Protein AF-A0A9P0HGA8-F1 (afdb_monomer_lite)

Organism: Nezara viridula (NCBI:txid85310)

Secondary structure (DSSP, 8-state):
--HHHHTT--TTEEEE--TTS----TT-TT-EEEEEEE-TTS-EEEEEEEEEEEE-TTSS-EEEEEHHHHHHHHHHHHHHHHHTTSBPP---SSEEEEEEEETTEE--TTS-B-TT-EEEEEE-TTEEPPTTS-SEEEEEE-TTS-EES----PEE---

pLDDT: mean 88.12, std 9.44, range [54.72, 97.69]

Structure (mmCIF, N/CA/C/O backbone):
data_AF-A0A9P0HGA8-F1
#
_entry.id   AF-A0A9P0HGA8-F1
#
loop_
_atom_site.group_PDB
_atom_site.id
_atom_site.type_symbol
_atom_site.label_atom_id
_atom_site.label_alt_id
_atom_site.label_comp_id
_atom_site.label_asym_id
_atom_site.label_entity_id
_atom_site.label_seq_id
_atom_site.pdbx_PDB_ins_code
_atom_site.Cartn_x
_atom_site.Cartn_y
_atom_site.Cartn_z
_atom_site.occupancy
_atom_site.B_iso_or_equiv
_atom_site.auth_seq_id
_atom_site.auth_comp_id
_atom_site.auth_asym_id
_atom_site.auth_atom_id
_atom_site.pdbx_PDB_model_num
ATOM 1 N N . MET A 1 1 ? 14.508 3.291 -34.284 1.00 60.84 1 MET A N 1
ATOM 2 C CA . MET A 1 1 ? 13.557 2.384 -33.612 1.00 60.84 1 MET A CA 1
ATOM 3 C C . MET A 1 1 ? 13.057 1.383 -34.629 1.00 60.84 1 MET A C 1
ATOM 5 O O . MET A 1 1 ? 12.678 1.793 -35.723 1.00 60.84 1 MET A O 1
ATOM 9 N N . ASN A 1 2 ? 13.109 0.096 -34.302 1.00 67.38 2 ASN A N 1
ATOM 10 C CA . ASN A 1 2 ? 12.617 -0.968 -35.176 1.00 67.38 2 ASN A CA 1
ATOM 11 C C . ASN A 1 2 ? 11.077 -0.896 -35.308 1.00 67.38 2 ASN A C 1
ATOM 13 O O . ASN A 1 2 ? 10.387 -0.653 -34.318 1.00 67.38 2 ASN A O 1
ATOM 17 N N . ALA A 1 3 ? 10.524 -1.114 -36.506 1.00 64.38 3 ALA A N 1
ATOM 18 C CA . ALA A 1 3 ? 9.077 -1.048 -36.755 1.00 64.38 3 ALA A CA 1
ATOM 19 C C . ALA A 1 3 ? 8.274 -2.050 -35.902 1.00 64.38 3 ALA A C 1
ATOM 21 O O . ALA A 1 3 ? 7.128 -1.787 -35.554 1.00 64.38 3 ALA A O 1
ATOM 22 N N . GLY A 1 4 ? 8.890 -3.171 -35.512 1.00 76.56 4 GLY A N 1
ATOM 23 C CA . GLY A 1 4 ? 8.289 -4.142 -34.595 1.00 76.56 4 GLY A CA 1
ATOM 24 C C . GLY A 1 4 ? 8.380 -3.764 -33.113 1.00 76.56 4 GLY A C 1
ATOM 25 O O . GLY A 1 4 ? 7.720 -4.399 -32.300 1.00 76.56 4 GLY A O 1
ATOM 26 N N . PHE A 1 5 ? 9.181 -2.762 -32.742 1.00 81.25 5 PHE A N 1
ATOM 27 C CA . PHE A 1 5 ? 9.334 -2.309 -31.355 1.00 81.25 5 PHE A CA 1
ATOM 28 C C . PHE A 1 5 ? 8.286 -1.258 -30.976 1.00 81.25 5 PHE A C 1
ATOM 30 O O . PHE A 1 5 ? 7.743 -1.304 -29.874 1.00 81.25 5 PHE A O 1
ATOM 37 N N . SER A 1 6 ? 7.951 -0.350 -31.897 1.00 81.94 6 SER A N 1
ATOM 38 C CA . SER A 1 6 ? 7.019 0.759 -31.642 1.00 81.94 6 SER A CA 1
ATOM 39 C C . SER A 1 6 ? 5.628 0.300 -31.196 1.00 81.94 6 SER A C 1
ATOM 41 O O . SER A 1 6 ? 5.023 0.955 -30.356 1.00 81.94 6 SER A O 1
ATOM 43 N N . GLN A 1 7 ? 5.146 -0.848 -31.683 1.00 85.69 7 GLN A N 1
ATOM 44 C CA . GLN A 1 7 ? 3.854 -1.423 -31.277 1.00 85.69 7 GLN A CA 1
ATOM 45 C C . GLN A 1 7 ? 3.775 -1.789 -29.783 1.00 85.69 7 GLN A C 1
ATOM 47 O O . GLN A 1 7 ? 2.682 -1.884 -29.235 1.00 85.69 7 GLN A O 1
ATOM 52 N N . TYR A 1 8 ? 4.919 -1.994 -29.121 1.00 85.31 8 TYR A N 1
ATOM 53 C CA . TYR A 1 8 ? 4.987 -2.299 -27.691 1.00 85.31 8 TYR A CA 1
ATOM 54 C C . TYR A 1 8 ? 5.135 -1.042 -26.823 1.00 85.31 8 TYR A C 1
ATOM 56 O O . TYR A 1 8 ? 5.113 -1.147 -25.598 1.00 85.31 8 TYR A O 1
ATOM 64 N N . VAL A 1 9 ? 5.297 0.138 -27.434 1.00 89.44 9 VAL A N 1
ATOM 65 C CA . VAL A 1 9 ? 5.423 1.424 -26.739 1.00 89.44 9 VAL A CA 1
ATOM 66 C C . VAL A 1 9 ? 4.038 2.055 -26.612 1.00 89.44 9 VAL A C 1
ATOM 68 O O . VAL A 1 9 ? 3.563 2.760 -27.498 1.00 89.44 9 VAL A O 1
ATOM 71 N N . THR A 1 10 ? 3.375 1.771 -25.499 1.00 92.00 10 THR A N 1
ATOM 72 C CA . THR A 1 10 ? 2.031 2.258 -25.158 1.00 92.00 10 THR A CA 1
ATOM 73 C C . THR A 1 10 ? 2.090 3.437 -24.169 1.00 92.00 10 THR A C 1
ATOM 75 O O . THR A 1 10 ? 3.147 3.734 -23.619 1.00 92.00 10 THR A O 1
ATOM 78 N N . ASP A 1 11 ? 0.970 4.140 -23.931 1.00 93.19 11 ASP A N 1
ATOM 79 C CA . ASP A 1 11 ? 0.916 5.343 -23.057 1.00 93.19 11 ASP A CA 1
ATOM 80 C C . ASP A 1 11 ? 1.259 5.065 -21.574 1.00 93.19 11 ASP A C 1
ATOM 82 O O . ASP A 1 11 ? 1.620 5.968 -20.814 1.00 93.19 11 ASP A O 1
ATOM 86 N N . ASP A 1 12 ? 1.195 3.806 -21.143 1.00 94.25 12 ASP A N 1
ATOM 87 C CA . ASP A 1 12 ? 1.668 3.364 -19.830 1.00 94.25 12 ASP A CA 1
ATOM 88 C C . ASP A 1 12 ? 3.190 3.163 -19.778 1.00 94.25 12 ASP A C 1
ATOM 90 O O . ASP A 1 12 ? 3.694 2.754 -18.734 1.00 94.25 12 ASP A O 1
ATOM 94 N N . LYS A 1 13 ? 3.939 3.428 -20.856 1.00 95.44 13 LYS A N 1
ATOM 95 C CA . LYS A 1 13 ? 5.385 3.180 -20.932 1.00 95.44 13 LYS A CA 1
ATOM 96 C C . LYS A 1 13 ? 6.189 4.442 -21.204 1.00 95.44 13 LYS A C 1
ATOM 98 O O . LYS A 1 13 ? 5.715 5.406 -21.795 1.00 95.44 13 LYS A O 1
ATOM 103 N N . PHE A 1 14 ? 7.444 4.420 -20.776 1.00 95.12 14 PHE A N 1
ATOM 104 C CA . PHE A 1 14 ? 8.453 5.408 -21.147 1.00 95.12 14 PHE A CA 1
ATOM 105 C C . PHE A 1 14 ? 9.748 4.706 -21.553 1.00 95.12 14 PHE A C 1
ATOM 107 O O . PHE A 1 14 ? 9.995 3.571 -21.148 1.00 95.12 14 PHE A O 1
ATOM 114 N N . CYS A 1 15 ? 10.574 5.376 -22.350 1.00 93.44 15 CYS A N 1
ATOM 115 C CA . CYS A 1 15 ? 11.841 4.829 -22.825 1.00 93.44 15 CYS A CA 1
ATOM 116 C C . CYS A 1 15 ? 13.017 5.369 -22.004 1.00 93.44 15 CYS A C 1
ATOM 118 O O . CYS A 1 15 ? 13.028 6.545 -21.641 1.00 93.44 15 CYS A O 1
ATOM 120 N N . ALA A 1 16 ? 14.027 4.538 -21.766 1.00 92.50 16 ALA A N 1
ATOM 121 C CA . ALA A 1 16 ? 15.316 4.963 -21.231 1.00 92.50 16 ALA A CA 1
ATOM 122 C C . ALA A 1 16 ? 16.452 4.109 -21.811 1.00 92.50 16 ALA A C 1
ATOM 124 O O . ALA A 1 16 ? 16.246 2.974 -22.238 1.00 92.50 16 ALA A O 1
ATOM 125 N N . GLY A 1 17 ? 17.655 4.669 -21.828 1.00 89.75 17 GLY A N 1
ATOM 126 C CA . GLY A 1 17 ? 18.878 4.017 -22.284 1.00 89.75 17 GLY A CA 1
ATOM 127 C C . GLY A 1 17 ? 20.075 4.912 -21.989 1.00 89.75 17 GLY A C 1
ATOM 128 O O . GLY A 1 17 ? 19.911 6.125 -21.847 1.00 89.75 17 GLY A O 1
ATOM 129 N N . LEU A 1 18 ? 21.263 4.323 -21.865 1.00 87.31 18 LEU A N 1
ATOM 130 C CA . LEU A 1 18 ? 22.501 5.069 -21.659 1.00 87.31 18 LEU A CA 1
ATOM 131 C C . LEU A 1 18 ? 23.305 5.129 -22.960 1.00 87.31 18 LEU A C 1
ATOM 133 O O . LEU A 1 18 ? 23.394 4.154 -23.709 1.00 87.31 18 LEU A O 1
ATOM 137 N N . GLU A 1 19 ? 23.928 6.278 -23.214 1.00 85.25 19 GLU A N 1
ATOM 138 C CA . GLU A 1 19 ? 24.771 6.489 -24.400 1.00 85.25 19 GLU A CA 1
ATOM 139 C C . GLU A 1 19 ? 26.053 5.646 -24.367 1.00 85.25 19 GLU A C 1
ATOM 141 O O . GLU A 1 19 ? 26.613 5.318 -25.408 1.00 85.25 19 GLU A O 1
ATOM 146 N N . ASN A 1 20 ? 26.493 5.241 -23.173 1.00 86.06 20 ASN A N 1
ATOM 147 C CA . ASN A 1 20 ? 27.708 4.454 -22.961 1.00 86.06 20 ASN A CA 1
ATOM 148 C C . ASN A 1 20 ? 27.569 2.964 -23.333 1.00 86.06 20 ASN A C 1
ATOM 150 O O . ASN A 1 20 ? 28.489 2.188 -23.085 1.00 86.06 20 ASN A O 1
ATOM 154 N N . GLY A 1 21 ? 26.427 2.547 -23.884 1.00 80.75 21 GLY A N 1
ATOM 155 C CA . GLY A 1 21 ? 26.189 1.163 -24.286 1.00 80.75 21 GLY A CA 1
ATOM 156 C C . GLY A 1 21 ? 25.564 0.281 -23.211 1.00 80.75 21 GLY A C 1
ATOM 157 O O . GLY A 1 21 ? 25.066 -0.794 -23.530 1.00 80.75 21 GLY A O 1
ATOM 158 N N . THR A 1 22 ? 25.542 0.717 -21.950 1.00 86.44 22 THR A N 1
ATOM 159 C CA . THR A 1 22 ? 24.901 -0.043 -20.878 1.00 86.44 22 THR A CA 1
ATOM 160 C C . THR A 1 22 ? 23.385 -0.003 -21.046 1.00 86.44 22 THR A C 1
ATOM 162 O O . THR A 1 22 ? 22.771 1.059 -21.155 1.00 86.44 22 THR A O 1
ATOM 165 N N . SER A 1 23 ? 22.769 -1.177 -21.048 1.00 89.50 23 SER A N 1
ATOM 166 C CA . SER A 1 23 ? 21.325 -1.333 -21.156 1.00 89.50 23 SER A CA 1
ATOM 167 C C . SER A 1 23 ? 20.876 -2.524 -20.320 1.00 89.50 23 SER A C 1
ATOM 169 O O . SER A 1 23 ? 21.696 -3.298 -19.834 1.00 89.50 23 SER A O 1
ATOM 171 N N . VAL A 1 24 ? 19.565 -2.650 -20.160 1.00 93.00 24 VAL A N 1
ATOM 172 C CA . VAL A 1 24 ? 18.948 -3.859 -19.603 1.00 93.00 24 VAL A CA 1
ATOM 173 C C . VAL A 1 24 ? 19.178 -5.031 -20.554 1.00 93.00 24 VAL A C 1
ATOM 175 O O . VAL A 1 24 ? 19.317 -4.827 -21.761 1.00 93.00 24 VAL A O 1
ATOM 178 N N . GLU A 1 25 ? 19.180 -6.253 -20.048 1.00 91.56 25 GLU A N 1
ATOM 179 C CA . GLU A 1 25 ? 19.364 -7.462 -20.849 1.00 91.56 25 GLU A CA 1
ATOM 180 C C . GLU A 1 25 ? 18.255 -8.494 -20.625 1.00 91.56 25 GLU A C 1
ATOM 182 O O . GLU A 1 25 ? 17.311 -8.312 -19.848 1.00 91.56 25 GLU A O 1
ATOM 187 N N . GLN A 1 26 ? 18.335 -9.593 -21.375 1.00 90.62 26 GLN A N 1
ATOM 188 C CA . GLN A 1 26 ? 17.446 -10.727 -21.175 1.00 90.62 26 GLN A CA 1
ATOM 189 C C . GLN A 1 26 ? 17.581 -11.250 -19.738 1.00 90.62 26 GLN A C 1
ATOM 191 O O . GLN A 1 26 ? 18.669 -11.606 -19.298 1.00 90.62 26 GLN A O 1
ATOM 196 N N . GLY A 1 27 ? 16.455 -11.318 -19.027 1.00 92.12 27 GLY A N 1
ATOM 197 C CA . GLY A 1 27 ? 16.407 -11.686 -17.608 1.00 92.12 27 GLY A CA 1
ATOM 198 C C . GLY A 1 27 ? 16.087 -10.515 -16.678 1.00 92.12 27 GLY A C 1
ATOM 199 O O . GLY A 1 27 ? 15.566 -10.754 -15.594 1.00 92.12 27 GLY A O 1
ATOM 200 N N . ASP A 1 28 ? 16.267 -9.268 -17.125 1.00 94.25 28 ASP A N 1
ATOM 201 C CA . ASP A 1 28 ? 15.957 -8.078 -16.316 1.00 94.25 28 ASP A CA 1
ATOM 202 C C . ASP A 1 28 ? 14.472 -7.684 -16.353 1.00 94.25 28 ASP A C 1
ATOM 204 O O . ASP A 1 28 ? 14.054 -6.747 -15.670 1.00 94.25 28 ASP A O 1
ATOM 208 N N . SER A 1 29 ? 13.652 -8.362 -17.163 1.00 94.50 29 SER A N 1
ATOM 209 C CA . SER A 1 29 ? 12.214 -8.095 -17.275 1.00 94.50 29 SER A CA 1
ATOM 210 C C . SER A 1 29 ? 11.526 -8.187 -15.911 1.00 94.50 29 SER A C 1
ATOM 212 O O . SER A 1 29 ? 11.667 -9.177 -15.199 1.00 94.50 29 SER A O 1
ATOM 214 N N . GLY A 1 30 ? 10.765 -7.155 -15.544 1.00 96.06 30 GLY A N 1
ATOM 215 C CA . GLY A 1 30 ? 10.176 -7.025 -14.207 1.00 96.06 30 GLY A CA 1
ATOM 216 C C . GLY A 1 30 ? 11.072 -6.325 -13.175 1.00 96.06 30 GLY A C 1
ATOM 217 O O . GLY A 1 30 ? 10.585 -5.960 -12.106 1.00 96.06 30 GLY A O 1
ATOM 218 N N . GLY A 1 31 ? 12.346 -6.072 -13.485 1.00 96.50 31 GLY A N 1
ATOM 219 C CA . GLY A 1 31 ? 13.256 -5.296 -12.642 1.00 96.50 31 GLY A CA 1
ATOM 220 C C . GLY A 1 31 ? 12.838 -3.827 -12.510 1.00 96.50 31 GLY A C 1
ATOM 221 O O . GLY A 1 31 ? 12.211 -3.256 -13.402 1.00 96.50 31 GLY A O 1
ATOM 222 N N . GLY A 1 32 ? 13.180 -3.195 -11.386 1.00 96.38 32 GLY A N 1
ATOM 223 C CA . GLY A 1 32 ? 12.833 -1.798 -11.114 1.00 96.38 32 GLY A CA 1
ATOM 224 C C . GLY A 1 32 ? 13.884 -0.808 -11.618 1.00 96.38 32 GLY A C 1
ATOM 225 O O . GLY A 1 32 ? 15.064 -0.944 -11.308 1.00 96.38 32 GLY A O 1
ATOM 226 N N . LEU A 1 33 ? 13.452 0.249 -12.309 1.00 95.62 33 LEU A N 1
ATOM 227 C CA . LEU A 1 33 ? 14.247 1.464 -12.483 1.00 95.62 33 LEU A CA 1
ATOM 228 C C . LEU A 1 33 ? 14.088 2.334 -11.238 1.00 95.62 33 LEU A C 1
ATOM 230 O O . LEU A 1 33 ? 12.991 2.823 -10.951 1.00 95.62 33 LEU A O 1
ATOM 234 N N . ILE A 1 34 ? 15.183 2.522 -10.511 1.00 95.94 34 ILE A N 1
ATOM 235 C CA . ILE A 1 34 ? 15.201 3.176 -9.204 1.00 95.94 34 ILE A CA 1
ATOM 236 C C . ILE A 1 34 ? 15.880 4.539 -9.328 1.00 95.94 34 ILE A C 1
ATOM 238 O O . ILE A 1 34 ? 16.989 4.629 -9.849 1.00 95.94 34 ILE A O 1
ATOM 242 N N . ILE A 1 35 ? 1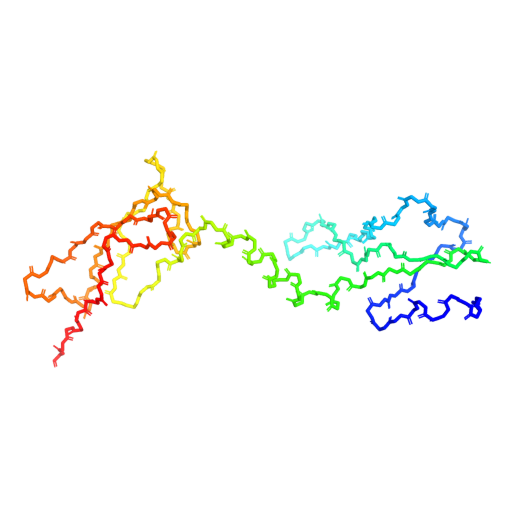5.242 5.590 -8.808 1.00 94.88 35 ILE A N 1
ATOM 243 C CA . ILE A 1 35 ? 15.841 6.929 -8.725 1.00 94.88 35 ILE A CA 1
ATOM 244 C C . ILE A 1 35 ? 15.950 7.411 -7.272 1.00 94.88 35 ILE A C 1
ATOM 246 O O . ILE A 1 35 ? 15.037 7.171 -6.473 1.00 94.88 35 ILE A O 1
ATOM 250 N N . PRO A 1 36 ? 17.037 8.114 -6.913 1.00 95.69 36 PRO A N 1
ATOM 251 C CA . PRO A 1 36 ? 17.137 8.805 -5.638 1.00 95.69 36 PRO A CA 1
ATOM 252 C C . PRO A 1 36 ? 16.311 10.101 -5.648 1.00 95.69 36 PRO A C 1
ATOM 254 O O . PRO A 1 36 ? 16.325 10.859 -6.618 1.00 95.69 36 PRO A O 1
ATOM 257 N N . LYS A 1 37 ? 15.607 10.388 -4.552 1.00 93.38 37 LYS A N 1
ATOM 258 C CA . LYS A 1 37 ? 14.884 11.644 -4.330 1.00 93.38 37 LYS A CA 1
ATOM 259 C C . LYS A 1 37 ? 14.922 12.024 -2.851 1.00 93.38 37 LYS A C 1
ATOM 261 O O . LYS A 1 37 ? 14.692 11.181 -1.982 1.00 93.38 37 LYS A O 1
ATOM 266 N N . ASN A 1 38 ? 15.156 13.305 -2.572 1.00 92.69 38 ASN A N 1
ATOM 267 C CA . ASN A 1 38 ? 15.093 13.831 -1.210 1.00 92.69 38 ASN A CA 1
ATOM 268 C C . ASN A 1 38 ? 13.649 13.806 -0.696 1.00 92.69 38 ASN A C 1
ATOM 270 O O . ASN A 1 38 ? 12.712 14.228 -1.383 1.00 92.69 38 ASN A O 1
ATOM 274 N N . SER A 1 39 ? 13.475 13.277 0.510 1.00 86.81 39 SER A N 1
ATOM 275 C CA . SER A 1 39 ? 12.214 13.301 1.245 1.00 86.81 39 SER A CA 1
ATOM 276 C C . SER A 1 39 ? 11.912 14.708 1.774 1.00 86.81 39 SER A C 1
ATOM 278 O O . SER A 1 39 ? 12.766 15.590 1.772 1.00 86.81 39 SER A O 1
ATOM 280 N N . ILE A 1 40 ? 10.702 14.895 2.302 1.00 87.44 40 ILE A N 1
ATOM 281 C CA . ILE A 1 40 ? 10.277 16.124 2.993 1.00 87.44 40 ILE A CA 1
ATOM 282 C C . ILE A 1 40 ? 11.212 16.445 4.173 1.00 87.44 40 ILE A C 1
ATOM 284 O O . ILE A 1 40 ? 11.515 17.605 4.421 1.00 87.44 40 ILE A O 1
ATOM 288 N N . ASN A 1 41 ? 11.735 15.412 4.841 1.00 91.31 41 ASN A N 1
ATOM 289 C CA . ASN A 1 41 ? 12.685 15.549 5.951 1.00 91.31 41 ASN A CA 1
ATOM 290 C C . ASN A 1 41 ? 14.149 15.679 5.487 1.00 91.31 41 ASN A C 1
ATOM 292 O O . ASN A 1 41 ? 15.059 15.554 6.294 1.00 91.31 41 ASN A O 1
ATOM 296 N N . ASN A 1 42 ? 14.382 15.888 4.187 1.00 89.38 42 ASN A N 1
ATOM 297 C CA . ASN A 1 42 ? 15.698 15.959 3.548 1.00 89.38 42 ASN A CA 1
ATOM 298 C C . ASN A 1 42 ? 16.542 14.664 3.596 1.00 89.38 42 ASN A C 1
ATOM 300 O O . ASN A 1 42 ? 17.705 14.673 3.203 1.00 89.38 42 ASN A O 1
ATOM 304 N N . ASP A 1 43 ? 15.951 13.538 4.000 1.00 93.25 43 ASP A N 1
ATOM 305 C CA . ASP A 1 43 ? 16.587 12.221 3.894 1.00 93.25 43 ASP A CA 1
ATOM 306 C C . ASP A 1 43 ? 16.543 11.700 2.450 1.00 93.25 43 ASP A C 1
ATOM 308 O O . ASP A 1 43 ? 15.495 11.753 1.791 1.00 93.25 43 ASP A O 1
ATOM 312 N N . LEU A 1 44 ? 17.654 11.134 1.972 1.00 94.62 44 LEU A N 1
ATOM 313 C CA . LEU A 1 44 ? 17.729 10.493 0.659 1.00 94.62 44 LEU A CA 1
ATOM 314 C C . LEU A 1 44 ? 16.914 9.192 0.654 1.00 94.62 44 LEU A C 1
ATOM 316 O O . LEU A 1 44 ? 17.173 8.284 1.444 1.00 94.62 44 LEU A O 1
ATOM 320 N N . ARG A 1 45 ? 15.943 9.076 -0.256 1.00 95.88 45 ARG A N 1
ATOM 321 C CA . ARG A 1 45 ? 15.148 7.855 -0.456 1.00 95.88 45 ARG A CA 1
ATOM 322 C C . ARG A 1 45 ? 15.182 7.411 -1.910 1.00 95.88 45 ARG A C 1
ATOM 324 O O . ARG A 1 45 ? 15.298 8.232 -2.814 1.00 95.88 45 ARG A O 1
ATOM 331 N N . TYR A 1 46 ? 15.043 6.110 -2.125 1.00 95.56 46 TYR A N 1
ATOM 332 C CA . TYR A 1 46 ? 15.053 5.493 -3.446 1.00 95.56 46 TYR A CA 1
ATOM 333 C C . TYR A 1 46 ? 13.637 5.073 -3.834 1.00 95.56 46 TYR A C 1
ATOM 335 O O . TYR A 1 46 ? 12.934 4.455 -3.036 1.00 95.56 46 TYR A O 1
ATOM 343 N N . TYR A 1 47 ? 13.218 5.412 -5.050 1.00 94.38 47 TYR A N 1
ATOM 344 C CA . TYR A 1 47 ? 11.869 5.149 -5.543 1.00 94.38 47 TYR A CA 1
ATOM 345 C C . TYR A 1 47 ? 11.920 4.406 -6.868 1.00 94.38 47 TYR A C 1
ATOM 347 O O . TYR A 1 47 ? 12.639 4.811 -7.782 1.00 94.38 47 TYR A O 1
ATOM 355 N N . ILE A 1 48 ? 11.115 3.351 -6.984 1.00 96.12 48 ILE A N 1
ATOM 356 C CA . ILE A 1 48 ? 10.875 2.683 -8.261 1.00 96.12 48 ILE A CA 1
ATOM 357 C C . ILE A 1 48 ? 9.976 3.595 -9.097 1.00 96.12 48 ILE A C 1
ATOM 359 O O . ILE A 1 48 ? 8.865 3.930 -8.687 1.00 96.12 48 ILE A O 1
ATOM 363 N N . VAL A 1 49 ? 10.459 4.002 -10.265 1.00 96.00 49 VAL A N 1
ATOM 364 C CA . VAL A 1 49 ? 9.717 4.858 -11.206 1.00 96.00 49 VAL A CA 1
ATOM 365 C C . VAL A 1 49 ? 9.321 4.134 -12.480 1.00 96.00 49 VAL A C 1
ATOM 367 O O . VAL A 1 49 ? 8.375 4.545 -13.153 1.00 96.00 49 VAL A O 1
ATOM 370 N N . GLY A 1 50 ? 10.005 3.035 -12.784 1.00 97.19 50 GLY A N 1
ATOM 371 C CA . GLY A 1 50 ? 9.707 2.189 -13.924 1.00 97.19 50 GLY A CA 1
ATOM 372 C C . GLY A 1 50 ? 9.906 0.717 -13.607 1.00 97.19 50 GLY A C 1
ATOM 373 O O . GLY A 1 50 ? 10.696 0.379 -12.732 1.00 97.19 50 GLY A O 1
ATOM 374 N N . ILE A 1 51 ? 9.217 -0.147 -14.343 1.00 97.69 51 ILE A N 1
ATOM 375 C CA . ILE A 1 51 ? 9.461 -1.594 -14.349 1.00 97.69 51 ILE A CA 1
ATOM 376 C C . ILE A 1 51 ? 9.902 -1.986 -15.755 1.00 97.69 51 ILE A C 1
ATOM 378 O O . ILE A 1 51 ? 9.186 -1.683 -16.707 1.00 97.69 51 ILE A O 1
ATOM 382 N N . VAL A 1 52 ? 11.054 -2.642 -15.898 1.00 97.06 52 VAL A N 1
ATOM 383 C CA . VAL A 1 52 ? 11.589 -3.101 -17.190 1.00 97.06 52 VAL A CA 1
ATOM 384 C C . VAL A 1 52 ? 10.540 -3.954 -17.902 1.00 97.06 52 VAL A C 1
ATOM 386 O O . VAL A 1 52 ? 10.067 -4.947 -17.345 1.00 97.06 52 VAL A O 1
ATOM 389 N N . SER A 1 53 ? 10.182 -3.575 -19.131 1.00 95.19 53 SER A N 1
ATOM 390 C CA . SER A 1 53 ? 9.154 -4.259 -19.920 1.00 95.19 53 SER A CA 1
ATOM 391 C C . SER A 1 53 ? 9.738 -4.882 -21.185 1.00 95.19 53 SER A C 1
ATOM 393 O O . SER A 1 53 ? 9.810 -6.105 -21.275 1.00 95.19 53 SER A O 1
ATOM 395 N N . THR A 1 54 ? 10.181 -4.074 -22.150 1.00 92.94 54 THR A N 1
ATOM 396 C CA . THR A 1 54 ? 10.733 -4.562 -23.426 1.00 92.94 54 THR A CA 1
ATOM 397 C C . THR A 1 54 ? 11.987 -3.787 -23.821 1.00 92.94 54 THR A C 1
ATOM 399 O O . THR A 1 54 ? 12.201 -2.672 -23.356 1.00 92.94 54 THR A O 1
ATOM 402 N N . LYS A 1 55 ? 12.823 -4.351 -24.697 1.00 91.06 55 LYS A N 1
ATOM 403 C CA . LYS A 1 55 ? 14.028 -3.701 -25.240 1.00 91.06 55 LYS A CA 1
ATOM 404 C C . LYS A 1 55 ? 13.995 -3.716 -26.764 1.00 91.06 55 LYS A C 1
ATOM 406 O O . LYS A 1 55 ? 13.598 -4.720 -27.353 1.00 91.06 55 LYS A O 1
ATOM 411 N N . ASP A 1 56 ? 14.415 -2.622 -27.400 1.00 89.44 56 ASP A N 1
ATOM 412 C CA . ASP A 1 56 ? 14.651 -2.611 -28.846 1.00 89.44 56 ASP A CA 1
ATOM 413 C C . ASP A 1 56 ? 15.997 -3.290 -29.109 1.00 89.44 56 ASP A C 1
ATOM 415 O O . ASP A 1 56 ? 17.041 -2.714 -28.822 1.00 89.44 56 ASP A O 1
ATOM 419 N N . LEU A 1 57 ? 15.978 -4.508 -29.658 1.00 84.50 57 LEU A N 1
ATOM 420 C CA . LEU A 1 57 ? 17.177 -5.327 -29.894 1.00 84.50 57 LEU A CA 1
ATOM 421 C C . LEU A 1 57 ? 18.225 -4.654 -30.798 1.00 84.50 57 LEU A C 1
ATOM 423 O O . LEU A 1 57 ? 19.381 -5.064 -30.794 1.00 84.50 57 LEU A O 1
ATOM 427 N N . GLY A 1 58 ? 17.838 -3.641 -31.580 1.00 83.50 58 GLY A N 1
ATOM 428 C CA . GLY A 1 58 ? 18.763 -2.876 -32.419 1.00 83.50 58 GLY A CA 1
ATOM 429 C C . GLY A 1 58 ? 19.417 -1.684 -31.717 1.00 83.50 58 GLY A C 1
ATOM 430 O O . GLY A 1 58 ? 20.185 -0.963 -32.352 1.00 83.50 58 GLY A O 1
ATOM 431 N N . THR A 1 59 ? 19.084 -1.414 -30.451 1.00 86.69 59 THR A N 1
ATOM 432 C CA . THR A 1 59 ? 19.552 -0.232 -29.717 1.00 86.69 59 THR A CA 1
ATOM 433 C C . THR A 1 59 ? 19.773 -0.536 -28.230 1.00 86.69 59 THR A C 1
ATOM 435 O O . THR A 1 59 ? 19.415 -1.595 -27.726 1.00 86.69 59 THR A O 1
ATOM 438 N N . ASN A 1 60 ? 20.300 0.441 -27.492 1.00 89.62 60 ASN A N 1
ATOM 439 C CA . ASN A 1 60 ? 20.401 0.371 -26.029 1.00 89.62 60 ASN A CA 1
ATOM 440 C C . ASN A 1 60 ? 19.164 0.946 -25.318 1.00 89.62 60 ASN A C 1
ATOM 442 O O . ASN A 1 60 ? 19.199 1.177 -24.108 1.00 89.62 60 ASN A O 1
ATOM 446 N N . ILE A 1 61 ? 18.083 1.200 -26.063 1.00 91.12 61 ILE A N 1
ATOM 447 C CA . ILE A 1 61 ? 16.834 1.758 -25.549 1.00 91.12 61 ILE A CA 1
ATOM 448 C C . ILE A 1 61 ? 15.916 0.622 -25.102 1.00 91.12 61 ILE A C 1
ATOM 450 O O . ILE A 1 61 ? 15.587 -0.287 -25.868 1.00 91.12 61 ILE A O 1
ATOM 454 N N . ALA A 1 62 ? 15.440 0.730 -23.868 1.00 93.81 62 ALA A N 1
ATOM 455 C CA . ALA A 1 62 ? 14.402 -0.119 -23.315 1.00 93.81 62 ALA A CA 1
ATOM 456 C C . ALA A 1 62 ? 13.176 0.695 -22.915 1.00 93.81 62 ALA A C 1
ATOM 458 O O . ALA A 1 62 ? 13.257 1.898 -22.659 1.00 93.81 62 ALA A O 1
ATOM 459 N N . THR A 1 63 ? 12.033 0.023 -22.864 1.00 95.25 63 THR A N 1
ATOM 460 C CA . THR A 1 63 ? 10.801 0.559 -22.310 1.00 95.25 63 THR A CA 1
ATOM 461 C C . THR A 1 63 ? 10.578 0.066 -20.894 1.00 95.25 63 THR A C 1
ATOM 463 O O . THR A 1 63 ? 10.858 -1.080 -20.528 1.00 95.25 63 THR A O 1
ATOM 466 N N . PHE A 1 64 ? 10.013 0.962 -20.104 1.00 96.75 64 PHE A N 1
ATOM 467 C CA . PHE A 1 64 ? 9.674 0.748 -18.720 1.00 96.75 64 PHE A CA 1
ATOM 468 C C . PHE A 1 64 ? 8.202 1.075 -18.537 1.00 96.75 64 PHE A C 1
ATOM 470 O O . PHE A 1 64 ? 7.728 2.116 -18.995 1.00 96.75 64 PHE A O 1
ATOM 477 N N . THR A 1 65 ? 7.479 0.209 -17.842 1.00 97.69 65 THR A N 1
ATOM 478 C CA . THR A 1 65 ? 6.121 0.501 -17.391 1.00 97.69 65 THR A CA 1
ATOM 479 C C . THR A 1 65 ? 6.175 1.632 -16.368 1.00 97.69 65 THR A C 1
ATOM 481 O O . THR A 1 65 ? 6.890 1.540 -15.373 1.00 97.69 65 THR A O 1
ATOM 484 N N . ASN A 1 66 ? 5.430 2.704 -16.610 1.00 96.62 66 ASN A N 1
ATOM 485 C CA . ASN A 1 66 ? 5.402 3.916 -15.806 1.00 96.62 66 ASN A CA 1
ATOM 486 C C . ASN A 1 66 ? 4.608 3.703 -14.512 1.00 96.62 66 ASN A C 1
ATOM 488 O O . ASN A 1 66 ? 3.375 3.668 -14.519 1.00 96.62 66 ASN A O 1
ATOM 492 N N . ILE A 1 67 ? 5.309 3.645 -13.377 1.00 95.81 67 ILE A N 1
ATOM 493 C CA . ILE A 1 67 ? 4.681 3.450 -12.061 1.00 95.81 67 ILE A CA 1
ATOM 494 C C . ILE A 1 67 ? 3.659 4.549 -11.745 1.00 95.81 67 ILE A C 1
ATOM 496 O O . ILE A 1 67 ? 2.617 4.271 -11.151 1.00 95.81 67 ILE A O 1
ATOM 500 N N . ASN A 1 68 ? 3.893 5.789 -12.184 1.00 93.50 68 ASN A N 1
ATOM 501 C CA . ASN A 1 68 ? 2.968 6.889 -11.905 1.00 93.50 68 ASN A CA 1
ATOM 502 C C . ASN A 1 68 ? 1.613 6.700 -12.597 1.00 93.50 68 ASN A C 1
ATOM 504 O O . ASN A 1 68 ? 0.585 7.051 -12.015 1.00 93.50 68 ASN A O 1
ATOM 508 N N . LYS A 1 69 ? 1.600 6.119 -13.805 1.00 94.94 69 LYS A N 1
ATOM 509 C CA . LYS A 1 69 ? 0.364 5.790 -14.534 1.00 94.94 69 LYS A CA 1
ATOM 510 C C . LYS A 1 69 ? -0.404 4.657 -13.843 1.00 94.94 69 LYS A C 1
ATOM 512 O O . LYS A 1 69 ? -1.629 4.689 -13.813 1.00 94.94 69 LYS A O 1
ATOM 517 N N . LEU A 1 70 ? 0.304 3.709 -13.222 1.00 93.19 70 LEU A N 1
ATOM 518 C CA . LEU A 1 70 ? -0.286 2.576 -12.497 1.00 93.19 70 LEU A CA 1
ATOM 519 C C . LEU A 1 70 ? -0.680 2.878 -11.046 1.00 93.19 70 LEU A C 1
ATOM 521 O O . LEU A 1 70 ? -1.338 2.055 -10.410 1.00 93.19 70 LEU A O 1
ATOM 525 N N . ARG A 1 71 ? -0.315 4.045 -10.507 1.00 92.69 71 ARG A N 1
ATOM 526 C CA . ARG A 1 71 ? -0.544 4.403 -9.100 1.00 92.69 71 ARG A CA 1
ATOM 527 C C . ARG A 1 71 ? -1.989 4.187 -8.614 1.00 92.69 71 ARG A C 1
ATOM 529 O O . ARG A 1 71 ? -2.133 3.655 -7.516 1.00 92.69 71 ARG A O 1
ATOM 536 N N . PRO A 1 72 ? -3.056 4.550 -9.359 1.00 93.00 72 PRO A N 1
ATOM 537 C CA . PRO A 1 72 ? -4.425 4.303 -8.900 1.00 93.00 72 PRO A CA 1
ATOM 538 C C . PRO A 1 72 ? -4.721 2.813 -8.689 1.00 93.00 72 PRO A C 1
ATOM 540 O O . PRO A 1 72 ? -5.259 2.441 -7.649 1.00 93.00 72 PRO A O 1
ATOM 543 N N . TRP A 1 73 ? -4.308 1.967 -9.638 1.00 92.88 73 TRP A N 1
ATOM 544 C CA . TRP A 1 73 ? -4.481 0.516 -9.555 1.00 92.88 73 TRP A CA 1
ATOM 545 C C . TRP A 1 73 ? -3.630 -0.097 -8.440 1.00 92.88 73 TRP A C 1
ATOM 547 O O . TRP A 1 73 ? -4.145 -0.896 -7.661 1.00 92.88 73 TRP A O 1
ATOM 557 N N . LEU A 1 74 ? -2.362 0.315 -8.311 1.00 91.81 74 LEU A N 1
ATOM 558 C CA . LEU A 1 74 ? -1.478 -0.139 -7.233 1.00 91.81 74 LEU A CA 1
ATOM 559 C C . LEU A 1 74 ? -2.066 0.192 -5.861 1.00 91.81 74 LEU A C 1
ATOM 561 O O . LEU A 1 74 ? -2.122 -0.677 -5.001 1.00 91.81 74 LEU A O 1
ATOM 565 N N . ASN A 1 75 ? -2.553 1.419 -5.668 1.00 89.88 75 ASN A N 1
ATOM 566 C CA . ASN A 1 75 ? -3.155 1.826 -4.402 1.00 89.88 75 ASN A CA 1
ATOM 567 C C . ASN A 1 75 ? -4.380 0.972 -4.059 1.00 89.88 75 ASN A C 1
ATOM 569 O O . ASN A 1 75 ? -4.494 0.514 -2.930 1.00 89.88 75 ASN A O 1
ATOM 573 N N . GLN A 1 76 ? -5.274 0.731 -5.020 1.00 88.00 76 GLN A N 1
ATOM 574 C CA . GLN A 1 76 ? -6.467 -0.091 -4.793 1.00 88.00 76 GLN A CA 1
ATOM 575 C C . GLN A 1 76 ? -6.108 -1.551 -4.504 1.00 88.00 76 GLN A C 1
ATOM 577 O O . GLN A 1 76 ? -6.612 -2.133 -3.551 1.00 88.00 76 GLN A O 1
ATOM 582 N N . THR A 1 77 ? -5.201 -2.118 -5.293 1.00 89.25 77 THR A N 1
ATOM 583 C CA . THR A 1 77 ? -4.811 -3.529 -5.202 1.00 89.25 77 THR A CA 1
ATOM 584 C C . THR A 1 77 ? -4.026 -3.821 -3.921 1.00 89.25 77 THR A C 1
ATOM 586 O O . THR A 1 77 ? -4.255 -4.823 -3.250 1.00 89.25 77 THR A O 1
ATOM 589 N N . VAL A 1 78 ? -3.111 -2.928 -3.530 1.00 87.06 78 VAL A N 1
ATOM 590 C CA . VAL A 1 78 ? -2.369 -3.063 -2.268 1.00 87.06 78 VAL A CA 1
ATOM 591 C C . VAL A 1 78 ? -3.316 -2.953 -1.076 1.00 87.06 78 VAL A C 1
ATOM 593 O O . VAL A 1 78 ? -3.196 -3.745 -0.147 1.00 87.06 78 VAL A O 1
ATOM 596 N N . LEU A 1 79 ? -4.279 -2.026 -1.109 1.00 81.62 79 LEU A N 1
ATOM 597 C CA . LEU A 1 79 ? -5.292 -1.928 -0.058 1.00 81.62 79 LEU A CA 1
ATOM 598 C C . LEU A 1 79 ? -6.141 -3.198 0.027 1.00 81.62 79 LEU A C 1
ATOM 600 O O . LEU A 1 79 ? -6.308 -3.717 1.125 1.00 81.62 79 LEU A O 1
ATOM 604 N N . SER A 1 80 ? -6.586 -3.757 -1.103 1.00 82.06 80 SER A N 1
ATOM 605 C CA . SER A 1 80 ? -7.377 -4.991 -1.077 1.00 82.06 80 SER A CA 1
ATOM 606 C C . SER A 1 80 ? -6.614 -6.167 -0.473 1.00 82.06 80 SER A C 1
ATOM 608 O O . SER A 1 80 ? -7.203 -6.928 0.281 1.00 82.06 80 SER A O 1
ATOM 610 N N . PHE A 1 81 ? -5.307 -6.295 -0.732 1.00 81.56 81 PHE A N 1
ATOM 611 C CA . PHE A 1 81 ? -4.496 -7.347 -0.106 1.00 81.56 81 PHE A CA 1
ATOM 612 C C . PHE A 1 81 ? -4.249 -7.112 1.386 1.00 81.56 81 PHE A C 1
ATOM 614 O O . PHE A 1 81 ? -4.149 -8.068 2.146 1.00 81.56 81 PHE A O 1
ATOM 621 N N . ILE A 1 82 ? -4.128 -5.852 1.814 1.00 78.19 82 ILE A N 1
ATOM 622 C CA . ILE A 1 82 ? -3.984 -5.510 3.237 1.00 78.19 82 ILE A CA 1
ATOM 623 C C . ILE A 1 82 ? -5.293 -5.763 3.994 1.00 78.19 82 ILE A C 1
ATOM 625 O O . ILE A 1 82 ? -5.256 -6.053 5.183 1.00 78.19 82 ILE A O 1
ATOM 629 N N . GLU A 1 83 ? -6.441 -5.632 3.335 1.00 82.19 83 GLU A N 1
ATOM 630 C CA . GLU A 1 83 ? -7.760 -5.814 3.949 1.00 82.19 83 GLU A CA 1
ATOM 631 C C . GLU A 1 83 ? -8.271 -7.260 3.848 1.00 82.19 83 GLU A C 1
ATOM 633 O O . GLU A 1 83 ? -9.112 -7.680 4.645 1.00 82.19 83 GLU A O 1
ATOM 638 N N . GLU A 1 84 ? -7.738 -8.056 2.920 1.00 83.69 84 GLU A N 1
ATOM 639 C CA . GLU A 1 84 ? -8.070 -9.470 2.776 1.00 83.69 84 GLU A CA 1
ATOM 640 C C . GLU A 1 84 ? -7.674 -10.257 4.037 1.00 83.69 84 GLU A C 1
ATOM 642 O O . GLU A 1 84 ? -6.505 -10.365 4.402 1.00 83.69 84 GLU A O 1
ATOM 647 N N . GLY A 1 85 ? -8.671 -10.817 4.727 1.00 87.88 85 GLY A N 1
ATOM 648 C CA . GLY A 1 85 ? -8.454 -11.579 5.961 1.00 87.88 85 GLY A CA 1
ATOM 649 C C . GLY A 1 85 ? -8.441 -10.746 7.246 1.00 87.88 85 GLY A C 1
ATOM 650 O O . GLY A 1 85 ? -8.190 -11.303 8.317 1.00 87.88 85 GLY A O 1
ATOM 651 N N . TYR A 1 86 ? -8.757 -9.452 7.173 1.00 93.12 86 TYR A N 1
ATOM 652 C CA . TYR A 1 86 ? -8.865 -8.559 8.326 1.00 93.12 86 TYR A CA 1
ATOM 653 C C . TYR A 1 86 ? -10.317 -8.114 8.542 1.00 93.12 86 TYR A C 1
ATOM 655 O O . TYR A 1 86 ? -11.098 -8.001 7.600 1.00 93.12 86 TYR A O 1
ATOM 663 N N . CYS A 1 87 ? -10.699 -7.843 9.791 1.00 93.25 87 CYS A N 1
ATOM 664 C CA . CYS A 1 87 ? -11.959 -7.161 10.071 1.00 93.25 87 CYS A CA 1
ATOM 665 C C . CYS A 1 87 ? -11.884 -5.686 9.665 1.00 93.25 87 CYS A C 1
ATOM 667 O O . CYS A 1 87 ? -10.807 -5.079 9.748 1.00 93.25 87 CYS A O 1
ATOM 669 N N . PRO A 1 88 ? -13.027 -5.079 9.297 1.00 91.81 88 PRO A N 1
ATOM 670 C CA . PRO A 1 88 ? -13.078 -3.667 8.960 1.00 91.81 88 PRO A CA 1
ATOM 671 C C . PRO A 1 88 ? -12.688 -2.790 10.164 1.00 91.81 88 PRO A C 1
ATOM 673 O O . PRO A 1 88 ? -12.937 -3.172 11.312 1.00 91.81 88 PRO A O 1
ATOM 676 N N . PRO A 1 89 ? -12.122 -1.594 9.925 1.00 92.31 89 PRO A N 1
ATOM 677 C CA . PRO A 1 89 ? -11.856 -0.613 10.973 1.00 92.31 89 PRO A CA 1
ATOM 678 C C . PRO A 1 89 ? -13.085 -0.283 11.833 1.00 92.31 89 PRO A C 1
ATOM 680 O O . PRO A 1 89 ? -14.164 -0.001 11.309 1.00 92.31 89 PRO A O 1
ATOM 683 N N . LEU A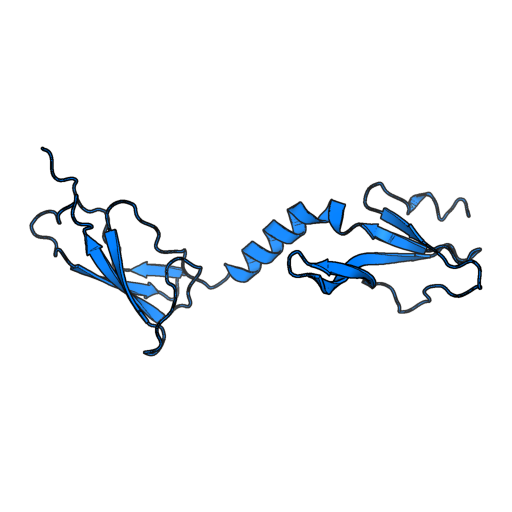 1 90 ? -12.909 -0.212 13.156 1.00 90.81 90 LEU A N 1
ATOM 684 C CA . LEU A 1 90 ? -13.933 0.283 14.079 1.00 90.81 90 LEU A CA 1
ATOM 685 C C . LEU A 1 90 ? -13.903 1.815 14.128 1.00 90.81 90 LEU A C 1
ATOM 687 O O . LEU A 1 90 ? -13.2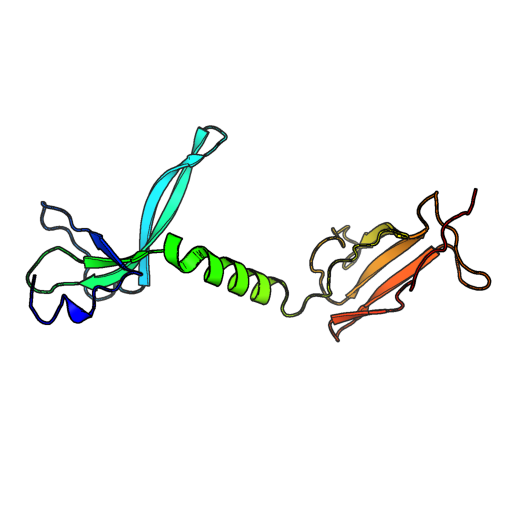10 2.429 14.943 1.00 90.81 90 LEU A O 1
ATOM 691 N N . ILE A 1 91 ? -14.676 2.438 13.241 1.00 88.62 91 ILE A N 1
ATOM 692 C CA . ILE A 1 91 ? -14.863 3.890 13.181 1.00 88.62 91 ILE A CA 1
ATOM 693 C C . ILE A 1 91 ? -16.330 4.199 13.465 1.00 88.62 91 ILE A C 1
ATOM 695 O O . ILE A 1 91 ? -17.218 3.745 12.751 1.00 88.62 91 ILE A O 1
ATOM 699 N N . SER A 1 92 ? -16.591 4.997 14.501 1.00 87.81 92 SER A N 1
ATOM 700 C CA . SER A 1 92 ? -17.948 5.414 14.849 1.00 87.81 92 SER A CA 1
ATOM 701 C C . SER A 1 92 ? -18.009 6.859 15.328 1.00 87.81 92 SER A C 1
ATOM 703 O O . SER A 1 92 ? -17.103 7.384 15.989 1.00 87.81 92 SER A O 1
ATOM 705 N N . ASN A 1 93 ? -19.128 7.507 15.015 1.00 87.06 93 ASN A N 1
ATOM 706 C CA . ASN A 1 93 ? -19.435 8.847 15.494 1.00 87.06 93 ASN A CA 1
ATOM 707 C C . ASN A 1 93 ? -19.984 8.840 16.924 1.00 87.06 93 ASN A C 1
ATOM 709 O O . ASN A 1 93 ? -19.708 9.794 17.647 1.00 87.06 93 ASN A O 1
ATOM 713 N N . SER A 1 94 ? -20.667 7.774 17.349 1.00 85.94 94 SER A N 1
ATOM 714 C CA . SER A 1 94 ? -21.365 7.698 18.640 1.00 85.94 94 SER A CA 1
ATOM 715 C C . SER A 1 94 ? -20.620 6.901 19.715 1.00 85.94 94 SER A C 1
ATOM 717 O O . SER A 1 94 ? -20.796 7.184 20.899 1.00 85.94 94 SER A O 1
ATOM 719 N N . VAL A 1 95 ? -19.781 5.931 19.326 1.00 87.44 95 VAL A N 1
ATOM 720 C CA . VAL A 1 95 ? -18.936 5.155 20.254 1.00 87.44 95 VAL A CA 1
ATOM 721 C C . VAL A 1 95 ? -17.458 5.494 20.099 1.00 87.44 95 VAL A C 1
ATOM 723 O O . VAL A 1 95 ? -17.000 5.899 19.029 1.00 87.44 95 VAL A O 1
ATOM 726 N N . GLU A 1 96 ? -16.709 5.324 21.178 1.00 88.81 96 GLU A N 1
ATOM 727 C CA . GLU A 1 96 ? -15.256 5.400 21.232 1.00 88.81 96 G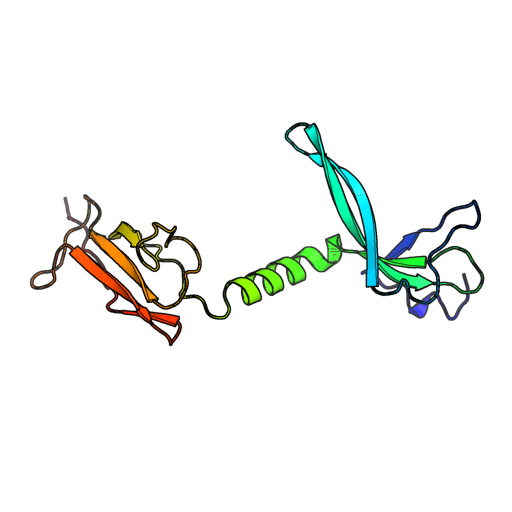LU A CA 1
ATOM 728 C C . GLU A 1 96 ? -14.64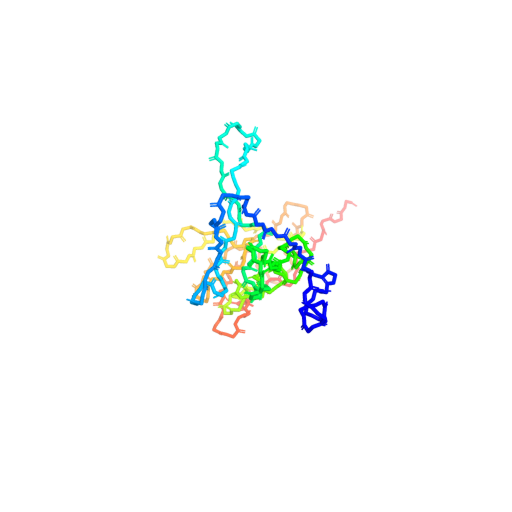3 4.083 21.719 1.00 88.81 96 GLU A C 1
ATOM 730 O O . GLU A 1 96 ? -15.268 3.311 22.446 1.00 88.81 96 GLU A O 1
ATOM 735 N N . LEU A 1 97 ? -13.409 3.832 21.283 1.00 91.31 97 LEU A N 1
ATOM 736 C CA . LEU A 1 97 ? -12.599 2.691 21.699 1.00 91.31 97 LEU A CA 1
ATOM 737 C C . LEU A 1 97 ? -11.890 3.043 23.008 1.00 91.31 97 LEU A C 1
ATOM 739 O O . LEU A 1 97 ? -11.100 3.984 23.036 1.00 91.31 97 LEU A O 1
ATOM 743 N N . THR A 1 98 ? -12.150 2.280 24.065 1.00 91.00 98 THR A N 1
ATOM 744 C CA . THR A 1 98 ? -11.467 2.427 25.362 1.00 91.00 98 THR A CA 1
ATOM 745 C C . THR A 1 98 ? -10.275 1.485 25.489 1.00 91.00 98 THR A C 1
ATOM 747 O O . THR A 1 98 ? -9.297 1.814 26.151 1.00 91.00 98 THR A O 1
ATOM 750 N N . GLN A 1 99 ? -10.338 0.327 24.830 1.00 94.06 99 GLN A N 1
ATOM 751 C CA . GLN A 1 99 ? -9.259 -0.654 24.746 1.00 94.06 99 GLN A CA 1
ATOM 752 C C . GLN A 1 99 ? -9.387 -1.449 23.446 1.00 94.06 99 GLN A C 1
ATOM 754 O O . GLN A 1 99 ? -10.493 -1.743 22.993 1.00 94.06 99 GLN A O 1
ATOM 759 N N . CYS A 1 100 ? -8.260 -1.838 22.862 1.00 95.81 100 CYS A N 1
ATOM 760 C CA . CYS A 1 100 ? -8.214 -2.744 21.723 1.00 95.81 100 CYS A CA 1
ATOM 761 C C . CYS A 1 100 ? -6.953 -3.598 21.828 1.00 95.81 100 CYS A C 1
ATOM 763 O O . CYS A 1 100 ? -5.848 -3.066 21.842 1.00 95.81 100 CYS A O 1
ATOM 765 N N . ASN A 1 101 ? -7.120 -4.916 21.933 1.00 97.50 101 ASN A N 1
ATOM 766 C CA . ASN A 1 101 ? -6.023 -5.841 22.173 1.00 97.50 101 ASN A CA 1
ATOM 767 C C . ASN A 1 101 ? -6.095 -7.052 21.241 1.00 97.50 101 ASN A C 1
ATOM 769 O O . ASN A 1 101 ? -7.139 -7.693 21.115 1.00 97.50 101 ASN A O 1
ATOM 773 N N . PHE A 1 102 ? -4.953 -7.427 20.675 1.00 96.56 102 PHE A N 1
ATOM 774 C CA . PHE A 1 102 ? -4.751 -8.701 19.994 1.00 96.56 102 PHE A CA 1
ATOM 775 C C . PHE A 1 102 ? -3.765 -9.544 20.803 1.00 96.56 102 PHE A C 1
ATOM 777 O O . PHE A 1 102 ? -2.643 -9.111 21.061 1.00 96.56 102 PHE A O 1
ATOM 784 N N . ASN A 1 103 ? -4.192 -10.723 21.270 1.00 94.38 103 ASN A N 1
ATOM 785 C CA . ASN A 1 103 ? -3.393 -11.588 22.154 1.00 94.38 103 ASN A CA 1
ATOM 786 C C . ASN A 1 103 ? -2.762 -10.844 23.355 1.00 94.38 103 ASN A C 1
ATOM 788 O O . ASN A 1 103 ? -1.634 -11.121 23.753 1.00 94.38 103 ASN A O 1
ATOM 792 N N . GLY A 1 104 ? -3.489 -9.874 23.920 1.00 93.19 104 GLY A N 1
ATOM 793 C CA . GLY A 1 104 ? -3.042 -9.071 25.065 1.00 93.19 104 GLY A CA 1
ATOM 794 C C . GLY A 1 104 ? -2.118 -7.894 24.729 1.00 93.19 104 GLY A C 1
ATOM 795 O O . GLY A 1 104 ? -1.766 -7.148 25.636 1.00 93.19 104 GLY A O 1
ATOM 796 N N . THR A 1 105 ? -1.749 -7.699 23.460 1.00 96.75 105 THR A N 1
ATOM 797 C CA . THR A 1 105 ? -0.987 -6.529 22.998 1.00 96.75 105 THR A CA 1
ATOM 798 C C . THR A 1 105 ? -1.937 -5.463 22.471 1.00 96.75 105 THR A C 1
ATOM 800 O O . THR A 1 105 ? -2.828 -5.782 21.683 1.00 96.75 105 THR A O 1
ATOM 803 N N . GLU A 1 106 ? -1.737 -4.212 22.885 1.00 97.00 106 GLU A N 1
ATOM 804 C CA . GLU A 1 106 ? -2.538 -3.080 22.421 1.00 97.00 106 GLU A CA 1
ATOM 805 C C . GLU A 1 106 ? -2.315 -2.833 20.924 1.00 97.00 106 GLU A C 1
ATOM 807 O O . GLU A 1 106 ? -1.177 -2.769 20.450 1.00 97.00 106 GLU A O 1
ATOM 812 N N . VAL A 1 107 ? -3.408 -2.715 20.168 1.00 96.12 107 VAL A N 1
ATOM 813 C CA . VAL A 1 107 ? -3.386 -2.472 18.720 1.00 96.12 107 VAL A CA 1
ATOM 814 C C . VAL A 1 107 ? -4.381 -1.381 18.329 1.00 96.12 107 VAL A C 1
ATOM 816 O O . VAL A 1 107 ? -5.308 -1.049 19.064 1.00 96.12 107 VAL A O 1
ATOM 819 N N . ASP A 1 108 ? -4.194 -0.809 17.143 1.00 95.00 108 ASP A N 1
ATOM 820 C CA . ASP A 1 108 ? -5.060 0.247 16.622 1.00 95.00 108 ASP A CA 1
ATOM 821 C C . ASP A 1 108 ? -6.256 -0.341 15.852 1.00 95.00 108 ASP A C 1
ATOM 823 O O . ASP A 1 108 ? -6.182 -0.584 14.648 1.00 95.00 108 ASP A O 1
ATOM 827 N N . CYS A 1 109 ? -7.382 -0.541 16.544 1.00 93.94 109 CYS A N 1
ATOM 828 C CA . CYS A 1 109 ? -8.645 -0.997 15.941 1.00 93.94 109 CYS A CA 1
ATOM 829 C C . CYS A 1 109 ? -9.277 0.008 14.956 1.00 93.94 109 CYS A C 1
ATOM 831 O O . CYS A 1 109 ? -10.291 -0.311 14.334 1.00 93.94 109 CYS A O 1
ATOM 833 N N . LYS A 1 110 ? -8.716 1.215 14.774 1.00 92.75 110 LYS A N 1
ATOM 834 C CA . LYS A 1 110 ? -9.143 2.146 13.710 1.00 92.75 110 LYS A CA 1
ATOM 835 C C . LYS A 1 110 ? -8.546 1.782 12.345 1.00 92.75 110 LYS A C 1
ATOM 837 O O . LYS A 1 110 ? -8.712 2.532 11.385 1.00 92.75 110 LYS A O 1
ATOM 842 N N . LYS A 1 111 ? -7.852 0.646 12.255 1.00 91.81 111 LYS A N 1
ATOM 843 C CA . LYS A 1 111 ? -7.274 0.062 11.041 1.00 91.81 111 LYS A CA 1
ATOM 844 C C . LYS A 1 111 ? -7.770 -1.379 10.854 1.00 91.81 111 LYS A C 1
ATOM 846 O O . LYS A 1 111 ? -8.279 -1.966 11.817 1.00 91.81 111 LYS A O 1
ATOM 851 N N . PRO A 1 112 ? -7.619 -1.958 9.645 1.00 92.00 112 PRO A N 1
ATOM 852 C CA . PRO A 1 112 ? -7.904 -3.372 9.424 1.00 92.00 112 PRO A CA 1
ATOM 853 C C . PRO A 1 112 ? -7.171 -4.235 10.457 1.00 92.00 112 PRO A C 1
ATOM 855 O O . PRO A 1 112 ? -5.981 -4.039 10.710 1.00 92.00 112 PRO A O 1
ATOM 858 N N . THR A 1 113 ? -7.899 -5.134 11.117 1.00 93.25 113 THR A N 1
ATOM 859 C CA . THR A 1 113 ? -7.436 -5.824 12.335 1.00 93.25 113 THR A CA 1
ATOM 860 C C . THR A 1 113 ? -7.626 -7.332 12.249 1.00 93.25 113 THR A C 1
ATOM 862 O O . THR A 1 113 ? -8.532 -7.823 11.582 1.00 93.25 113 THR A O 1
ATOM 865 N N . MET A 1 114 ? -6.733 -8.087 12.889 1.00 93.56 114 MET A N 1
ATOM 866 C CA . MET A 1 114 ? -6.712 -9.545 12.757 1.00 93.56 114 MET A CA 1
ATOM 867 C C . MET A 1 114 ? -7.908 -10.212 13.462 1.00 93.56 114 MET A C 1
ATOM 869 O O . MET A 1 114 ? -8.299 -9.763 14.546 1.00 93.56 114 MET A O 1
ATOM 873 N N . PRO A 1 115 ? -8.430 -11.334 12.931 1.00 95.69 115 PRO A N 1
ATOM 874 C CA . PRO A 1 115 ? -9.356 -12.208 13.651 1.00 95.69 115 PRO A CA 1
ATOM 875 C C . PRO A 1 115 ? -8.835 -12.607 15.036 1.00 95.69 115 PRO A C 1
ATOM 877 O O . PRO A 1 115 ? -7.670 -12.966 15.189 1.00 95.69 115 PRO A O 1
ATOM 880 N N . GLY A 1 116 ? -9.701 -12.539 16.048 1.00 95.81 116 GLY A N 1
ATOM 881 C CA . GLY A 1 116 ? -9.378 -12.720 17.468 1.00 95.81 116 GLY A CA 1
ATOM 882 C C . GLY A 1 116 ? -8.999 -11.429 18.208 1.00 95.81 116 GLY A C 1
ATOM 883 O O . GLY A 1 116 ? -8.784 -11.461 19.421 1.00 95.81 116 GLY A O 1
ATOM 884 N N . THR A 1 117 ? -8.919 -10.285 17.516 1.00 97.00 117 THR A N 1
ATOM 885 C CA . THR A 1 117 ? -8.747 -8.974 18.170 1.00 97.00 117 THR A CA 1
ATOM 886 C C . THR A 1 117 ? -10.002 -8.625 18.964 1.00 97.00 117 THR A 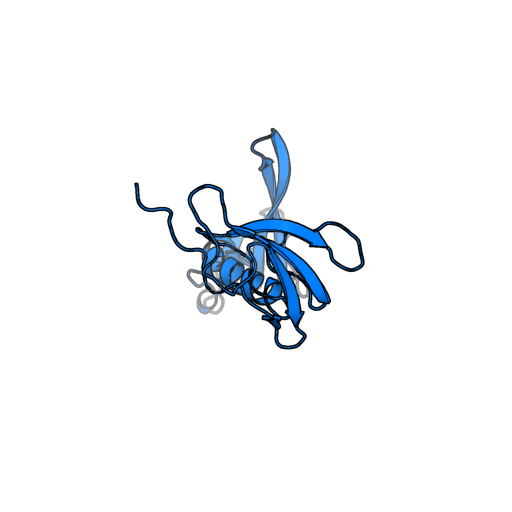C 1
ATOM 888 O O . THR A 1 117 ? -11.113 -8.740 18.447 1.00 97.00 117 THR A O 1
ATOM 891 N N . LYS A 1 118 ? -9.827 -8.170 20.207 1.00 96.44 118 LYS A N 1
ATOM 892 C CA . LYS A 1 118 ? -10.913 -7.787 21.116 1.00 96.44 118 LYS A CA 1
ATOM 893 C C . LYS A 1 118 ? -10.873 -6.294 21.380 1.00 96.44 118 LYS A C 1
ATOM 895 O O . LYS A 1 118 ? -9.831 -5.763 21.762 1.00 96.44 118 LYS A O 1
ATOM 900 N N . ALA A 1 119 ? -12.007 -5.634 21.210 1.00 94.81 119 ALA A N 1
ATOM 901 C CA . ALA A 1 119 ? -12.165 -4.211 21.430 1.00 94.81 119 ALA A CA 1
ATOM 902 C C . ALA A 1 119 ? -13.250 -3.934 22.464 1.00 94.81 119 ALA A C 1
ATOM 904 O O . ALA A 1 119 ? -14.218 -4.676 22.607 1.00 94.81 119 ALA A O 1
ATOM 905 N N . LYS A 1 120 ? -13.059 -2.839 23.182 1.00 92.12 120 LYS A N 1
ATOM 906 C CA . LYS A 1 120 ? -13.908 -2.377 24.264 1.00 92.12 120 LYS A CA 1
ATOM 907 C C . LYS A 1 120 ? -14.449 -1.019 23.864 1.00 92.12 120 LYS A C 1
ATOM 909 O O . LYS A 1 120 ? -13.675 -0.092 23.611 1.00 92.12 120 LYS A O 1
ATOM 914 N N . LEU A 1 121 ? -15.764 -0.925 23.741 1.00 89.31 121 LEU A N 1
ATOM 915 C CA . LEU A 1 121 ? -16.459 0.239 23.210 1.00 89.31 121 LEU A CA 1
ATOM 916 C C . LEU A 1 121 ? -17.264 0.915 24.311 1.00 89.31 121 LEU A C 1
ATOM 918 O O . LEU A 1 121 ? -17.853 0.244 25.155 1.00 89.31 121 LEU A O 1
ATOM 922 N N . GLN A 1 122 ? -17.313 2.241 24.271 1.00 87.56 122 GLN A N 1
ATOM 923 C CA . GLN A 1 122 ? -18.135 3.056 25.159 1.00 87.56 122 GLN A CA 1
ATOM 924 C C . GLN A 1 122 ? -18.814 4.173 24.364 1.00 87.56 122 GLN A C 1
ATOM 926 O O . GLN A 1 122 ? -18.266 4.664 23.380 1.00 87.56 122 GLN A O 1
ATOM 931 N N . CYS A 1 123 ? -20.004 4.603 24.781 1.00 87.19 123 CYS A N 1
ATOM 932 C CA . CYS A 1 123 ? -20.616 5.804 24.217 1.00 87.19 123 CYS A CA 1
ATOM 933 C C . CYS A 1 123 ? -19.762 7.046 24.495 1.00 87.19 123 CYS A C 1
ATOM 935 O O . CYS A 1 123 ? -19.396 7.304 25.642 1.00 87.19 123 CYS A O 1
ATOM 937 N N . LYS A 1 124 ? -19.528 7.863 23.463 1.00 87.75 124 LYS A N 1
ATOM 938 C CA . LYS A 1 124 ? -18.928 9.192 23.641 1.00 87.75 124 LYS A CA 1
ATOM 939 C C . LYS A 1 124 ? -19.819 10.058 24.531 1.00 87.75 124 LYS A C 1
ATOM 941 O O . LYS A 1 124 ? -21.033 9.888 24.546 1.00 87.75 124 LYS A O 1
ATOM 946 N N . ASN A 1 125 ? -19.243 11.061 25.189 1.00 85.12 125 ASN A N 1
ATOM 947 C CA . ASN A 1 125 ? -19.931 11.900 26.185 1.00 85.12 125 ASN A CA 1
ATOM 948 C C . ASN A 1 125 ? -21.276 12.515 25.739 1.00 85.12 125 ASN A C 1
ATOM 950 O O . ASN A 1 125 ? -22.201 12.607 26.552 1.00 85.12 125 ASN A O 1
ATOM 954 N N . SER A 1 126 ? -21.403 12.927 24.472 1.00 84.19 126 SER A N 1
ATOM 955 C CA . SER A 1 126 ? -22.640 13.492 23.894 1.00 84.19 126 SER A CA 1
ATOM 956 C C . SER A 1 126 ? -23.704 12.445 23.561 1.00 84.19 126 SER A C 1
ATOM 958 O O . SER A 1 126 ? -24.794 12.792 23.114 1.00 84.19 126 SER A O 1
ATOM 960 N N . PHE A 1 127 ? -23.395 11.171 23.771 1.00 85.56 127 PHE A N 1
ATOM 961 C CA . PHE A 1 127 ? -24.266 10.044 23.512 1.00 85.56 127 PHE A CA 1
ATOM 962 C C . PHE A 1 127 ? -24.514 9.247 24.801 1.00 85.56 127 PHE A C 1
ATOM 964 O O . PHE A 1 127 ? -23.822 9.404 25.810 1.00 85.56 127 PHE A O 1
ATOM 971 N N . HIS A 1 128 ? -25.541 8.410 24.794 1.00 80.12 128 HIS A N 1
ATOM 972 C CA . HIS A 1 128 ? -25.884 7.499 25.878 1.00 80.12 128 HIS A CA 1
ATOM 973 C C . HIS A 1 128 ? -26.355 6.159 25.308 1.00 80.12 128 HIS A C 1
ATOM 975 O O . HIS A 1 128 ? -26.785 6.085 24.157 1.00 80.12 128 HIS A O 1
ATOM 981 N N . GLY A 1 129 ? -26.229 5.097 26.101 1.00 74.31 129 GLY A N 1
ATOM 982 C CA . GLY A 1 129 ? -26.780 3.793 25.744 1.00 74.31 129 GLY A CA 1
ATOM 983 C C . GLY A 1 129 ? -28.305 3.817 25.821 1.00 74.31 129 GLY A C 1
ATOM 984 O O . GLY A 1 129 ? -28.877 4.532 26.646 1.00 74.31 129 GLY A O 1
ATOM 985 N N . GLU A 1 130 ? -28.957 3.042 24.963 1.00 69.56 130 GLU A N 1
ATOM 986 C CA . GLU A 1 130 ? -30.397 2.806 25.036 1.00 69.56 130 GLU A CA 1
ATOM 987 C C . GLU A 1 130 ? -30.678 1.738 26.100 1.00 69.56 130 GLU A C 1
ATOM 989 O O . GLU A 1 130 ? -30.075 0.671 26.069 1.00 69.56 130 GLU A O 1
ATOM 994 N N . PHE A 1 131 ? -31.570 1.993 27.060 1.00 62.56 131 PHE A N 1
ATOM 995 C CA . PHE A 1 131 ? -31.960 0.971 28.039 1.00 62.56 131 PHE A CA 1
ATOM 996 C C . PHE A 1 131 ? -32.757 -0.142 27.331 1.00 62.56 131 PHE A C 1
ATOM 998 O O . PHE A 1 131 ? -33.673 0.189 26.580 1.00 62.56 131 PHE A O 1
ATOM 1005 N N . PRO A 1 132 ? -32.483 -1.443 27.556 1.00 59.09 132 PRO A N 1
ATOM 1006 C CA . PRO A 1 132 ? -31.667 -2.049 28.618 1.00 59.09 132 PRO A CA 1
ATOM 1007 C C . PRO A 1 132 ? -30.205 -2.360 28.230 1.00 59.09 132 PRO A C 1
ATOM 1009 O O . PRO A 1 132 ? -29.531 -3.103 28.944 1.00 59.09 132 PRO A O 1
ATOM 1012 N N . TYR A 1 133 ? -29.708 -1.849 27.104 1.00 59.75 133 TYR A N 1
ATOM 1013 C CA . TYR A 1 133 ? -28.380 -2.168 26.583 1.00 59.75 133 TYR A CA 1
ATOM 1014 C C . TYR A 1 133 ? -27.253 -1.444 27.346 1.00 59.75 133 TYR A C 1
ATOM 1016 O O . TYR A 1 133 ? -27.415 -0.303 27.792 1.00 59.75 133 TYR A O 1
ATOM 1024 N N . PRO A 1 134 ? -26.091 -2.098 27.530 1.00 60.12 134 PRO A N 1
ATOM 1025 C CA . PRO A 1 134 ? -25.026 -1.577 28.377 1.00 60.12 134 PRO A CA 1
ATOM 1026 C C . PRO A 1 134 ? -24.313 -0.369 27.744 1.00 60.12 134 PRO A C 1
ATOM 1028 O O . PRO A 1 134 ? -24.087 -0.312 26.540 1.00 60.12 134 PRO A O 1
ATOM 1031 N N . LEU A 1 135 ? -23.896 0.588 28.586 1.00 64.81 135 LEU A N 1
ATOM 1032 C CA . LEU A 1 135 ? -23.099 1.775 28.208 1.00 64.81 135 LEU A CA 1
ATOM 1033 C C . LEU A 1 135 ? -21.715 1.413 27.625 1.00 64.81 135 LEU A C 1
ATOM 1035 O O . LEU A 1 135 ? -21.023 2.256 27.052 1.00 64.81 135 LEU A O 1
ATOM 1039 N N . TYR A 1 136 ? -21.319 0.161 27.827 1.00 68.38 136 TYR A N 1
ATOM 1040 C CA . TYR A 1 136 ? -20.047 -0.422 27.467 1.00 68.38 136 TYR A CA 1
ATOM 1041 C C . TYR A 1 136 ? -20.296 -1.790 26.830 1.00 68.38 136 TYR A C 1
ATOM 1043 O O . TYR A 1 136 ? -21.115 -2.558 27.339 1.00 68.38 136 TYR A O 1
ATOM 1051 N N . THR A 1 137 ? -19.571 -2.126 25.766 1.00 79.88 137 THR A N 1
ATOM 1052 C CA . THR A 1 137 ? -19.623 -3.472 25.189 1.00 79.88 137 THR A CA 1
ATOM 1053 C C . THR A 1 137 ? -18.245 -3.966 24.779 1.00 79.88 137 THR A C 1
ATOM 1055 O O . THR A 1 137 ? -17.391 -3.191 24.340 1.00 79.88 137 THR A O 1
ATOM 1058 N N . ASP A 1 138 ? -18.049 -5.273 24.905 1.00 88.44 138 ASP A N 1
ATOM 1059 C CA . ASP A 1 138 ? -16.904 -5.971 24.340 1.00 88.44 138 ASP A CA 1
ATOM 1060 C C . ASP A 1 138 ? -17.299 -6.496 22.955 1.00 88.44 138 ASP A C 1
ATOM 1062 O O . ASP A 1 138 ? -18.366 -7.084 22.786 1.00 88.44 138 ASP A O 1
ATOM 1066 N N . THR A 1 139 ? -16.435 -6.306 21.964 1.00 92.06 139 THR A N 1
ATOM 1067 C CA . THR A 1 139 ? -16.605 -6.843 20.613 1.00 92.06 139 THR A CA 1
ATOM 1068 C C . THR A 1 139 ? -15.350 -7.580 20.180 1.00 92.06 139 THR A C 1
ATOM 1070 O O . THR A 1 139 ? -14.233 -7.202 20.538 1.00 92.06 139 THR A O 1
ATOM 1073 N N . GLU A 1 140 ? -15.517 -8.653 19.417 1.00 95.44 140 GLU A N 1
ATOM 1074 C CA . GLU A 1 140 ? -14.411 -9.459 18.917 1.00 95.44 140 GLU A CA 1
ATOM 1075 C C . GLU A 1 140 ? -14.499 -9.607 17.401 1.00 95.44 140 GLU A C 1
ATOM 1077 O O . GLU A 1 140 ? -15.567 -9.890 16.851 1.00 95.44 140 GLU A O 1
ATOM 1082 N N . CYS A 1 141 ? -13.357 -9.434 16.737 1.00 95.88 141 CYS A N 1
ATOM 1083 C CA . CYS A 1 141 ? -13.200 -9.695 15.317 1.00 95.88 141 CYS A CA 1
ATOM 1084 C C . CYS A 1 141 ? -13.267 -11.208 15.073 1.00 95.88 141 CYS A C 1
ATOM 1086 O O . CYS A 1 141 ? -12.357 -11.961 15.423 1.00 95.88 141 CYS A O 1
ATOM 1088 N N . GLN A 1 142 ? -14.369 -11.667 14.494 1.00 96.19 142 GLN A N 1
ATOM 1089 C CA . GLN A 1 142 ? -14.649 -13.075 14.253 1.00 96.19 142 GLN A CA 1
ATOM 1090 C C . GLN A 1 142 ? -13.890 -13.603 13.026 1.00 96.19 142 GLN A C 1
ATOM 1092 O O . GLN A 1 142 ? -13.434 -12.855 12.161 1.00 96.19 142 GLN A O 1
ATOM 1097 N N . LYS A 1 143 ? -13.808 -14.933 12.896 1.00 94.62 143 LYS A N 1
ATOM 1098 C CA . LYS A 1 143 ? -13.168 -15.595 11.740 1.00 94.62 143 LYS A CA 1
ATOM 1099 C C . LYS A 1 143 ? -13.840 -15.291 10.397 1.00 94.62 143 LYS A C 1
ATOM 1101 O O . LYS A 1 143 ? -13.203 -15.431 9.363 1.00 94.62 143 LYS A O 1
ATOM 1106 N N . ASN A 1 144 ? -15.111 -14.893 10.410 1.00 92.56 144 ASN A N 1
ATOM 1107 C CA . ASN A 1 144 ? -15.846 -14.458 9.220 1.00 92.56 144 ASN A CA 1
ATOM 1108 C C . ASN A 1 144 ? -15.607 -12.971 8.878 1.00 92.56 144 ASN A C 1
ATOM 1110 O O . ASN A 1 144 ? -16.362 -12.414 8.088 1.00 92.56 144 ASN A O 1
ATOM 1114 N N . LEU A 1 145 ? -14.592 -12.337 9.480 1.00 92.56 145 LEU A N 1
ATOM 1115 C CA . LEU A 1 145 ? -14.188 -10.946 9.248 1.00 92.56 145 LEU A CA 1
ATOM 1116 C C . LEU A 1 145 ? -15.236 -9.905 9.668 1.00 92.56 145 LEU A C 1
ATOM 1118 O O . LEU A 1 145 ? -15.251 -8.782 9.167 1.00 92.56 145 LEU A O 1
ATOM 1122 N N . THR A 1 146 ? -16.103 -10.263 10.618 1.00 93.06 146 THR A N 1
ATOM 1123 C CA . THR A 1 146 ? -17.084 -9.344 11.206 1.00 93.06 146 THR A CA 1
ATOM 1124 C C . THR A 1 146 ? -16.813 -9.131 12.686 1.00 93.06 146 THR A C 1
ATOM 1126 O O . THR A 1 146 ? -16.374 -10.037 13.392 1.00 93.06 146 THR A O 1
ATOM 1129 N N . TRP A 1 147 ? -17.078 -7.923 13.169 1.00 92.12 147 TRP A N 1
ATOM 1130 C CA . TRP A 1 147 ? -17.089 -7.639 14.598 1.00 92.12 147 TRP A CA 1
ATOM 1131 C C . TRP A 1 147 ? -18.390 -8.150 15.206 1.00 92.12 147 TRP A C 1
ATOM 1133 O O . TRP A 1 147 ? -19.464 -7.925 14.650 1.00 92.12 147 TRP A O 1
ATOM 1143 N N . SER A 1 148 ? -18.305 -8.846 16.336 1.00 91.44 148 SER A N 1
ATOM 1144 C CA . SER A 1 148 ? -19.488 -9.326 17.045 1.00 91.44 148 SER A CA 1
ATOM 1145 C C . SER A 1 148 ? -19.238 -9.433 18.554 1.00 91.44 148 SER A C 1
ATOM 1147 O O . SER A 1 148 ? -18.199 -9.971 18.948 1.00 91.44 148 SER A O 1
ATOM 1149 N N . PRO A 1 149 ? -20.192 -8.991 19.397 1.00 87.62 149 PRO A N 1
ATOM 1150 C CA . PRO A 1 149 ? -21.375 -8.201 19.026 1.00 87.62 149 PRO A CA 1
ATOM 1151 C C . PRO A 1 149 ? -20.979 -6.784 18.572 1.00 87.62 149 PRO A C 1
ATOM 1153 O O . PRO A 1 149 ? -19.990 -6.236 19.054 1.00 87.62 149 PRO A O 1
ATOM 1156 N N . LEU A 1 150 ? -21.724 -6.174 17.649 1.00 74.56 150 LEU A N 1
ATOM 1157 C CA . LEU A 1 150 ? -21.578 -4.745 17.346 1.00 74.56 150 LEU A CA 1
ATOM 1158 C C . LEU A 1 150 ? -22.505 -3.935 18.257 1.00 74.56 150 LEU A C 1
ATOM 1160 O O . LEU A 1 150 ? -23.634 -4.340 18.521 1.00 74.56 150 LEU A O 1
ATOM 1164 N N . MET A 1 151 ? -22.017 -2.799 18.764 1.00 69.06 151 MET A N 1
ATOM 1165 C CA . MET A 1 151 ? -22.888 -1.818 19.414 1.00 69.06 151 MET A CA 1
ATOM 1166 C C . MET A 1 151 ? -23.530 -0.974 18.320 1.00 69.06 151 MET A C 1
ATOM 1168 O O . MET A 1 151 ? -22.856 -0.133 17.723 1.00 69.06 151 MET A O 1
ATOM 1172 N N . ASP A 1 152 ? -24.807 -1.220 18.040 1.00 61.03 152 ASP A N 1
ATOM 1173 C CA . ASP A 1 152 ? -25.445 -0.705 16.825 1.00 61.03 152 ASP A CA 1
ATOM 1174 C C . ASP A 1 152 ? -25.604 0.821 16.794 1.00 61.03 152 ASP A C 1
ATOM 1176 O O . ASP A 1 152 ? -25.626 1.404 15.716 1.00 61.03 152 ASP A O 1
ATOM 1180 N N . SER A 1 153 ? -25.669 1.508 17.936 1.00 64.31 153 SER A N 1
ATOM 1181 C CA . SER A 1 153 ? -25.470 2.963 18.045 1.00 64.31 153 SER A CA 1
ATOM 1182 C C . SER A 1 153 ? -25.708 3.422 19.481 1.00 64.31 153 SER A C 1
ATOM 1184 O O . SER A 1 153 ? -26.507 2.842 20.210 1.00 64.31 153 SER A O 1
ATOM 1186 N N . CYS A 1 154 ? -25.017 4.482 19.898 1.00 79.88 154 CYS A N 1
ATOM 1187 C CA . CYS A 1 154 ? -25.433 5.233 21.081 1.00 79.88 154 CYS A CA 1
ATOM 1188 C C . CYS A 1 154 ? -26.361 6.363 20.635 1.00 79.88 154 CYS A C 1
ATOM 1190 O O . CYS A 1 154 ? -26.158 6.943 19.566 1.00 79.88 154 CYS A O 1
ATOM 1192 N N . LEU A 1 155 ? -27.344 6.710 21.459 1.00 81.50 155 LEU A N 1
ATOM 1193 C CA . LEU A 1 155 ? -28.310 7.766 21.175 1.00 81.50 155 LEU A CA 1
ATOM 1194 C C . LEU A 1 155 ? -27.751 9.125 21.588 1.00 81.50 155 LEU A C 1
ATOM 1196 O O . LEU A 1 155 ? -27.147 9.262 22.653 1.00 81.50 155 LEU A O 1
ATOM 1200 N N . GLY A 1 156 ? -27.943 10.148 20.755 1.00 80.19 156 GLY A N 1
ATOM 1201 C CA . GLY A 1 156 ? -27.559 11.515 21.101 1.00 80.19 156 GLY A CA 1
ATOM 1202 C C . GLY A 1 156 ? -28.330 11.997 22.329 1.00 80.19 156 GLY A C 1
ATOM 1203 O O . GLY A 1 156 ? -29.525 11.742 22.462 1.00 80.19 156 GLY A O 1
ATOM 1204 N N . LYS A 1 157 ? -27.657 12.685 23.249 1.00 77.56 157 LYS A N 1
ATOM 1205 C CA . LYS A 1 157 ? -28.337 13.420 24.318 1.00 77.56 157 LYS A CA 1
ATOM 1206 C C . LYS A 1 157 ? -28.972 14.658 23.680 1.00 77.56 157 LYS A C 1
ATOM 1208 O O . LYS A 1 157 ? -28.247 15.525 23.199 1.00 77.56 157 LYS A O 1
ATOM 1213 N N . TYR A 1 158 ? -30.301 14.711 23.605 1.00 72.69 158 TYR A N 1
ATOM 1214 C CA . TYR A 1 158 ? -30.997 15.935 23.205 1.00 72.69 158 TYR A CA 1
ATOM 1215 C C . TYR A 1 158 ? -30.797 16.995 24.302 1.00 72.69 158 TYR A C 1
ATOM 1217 O O . TYR A 1 158 ? -30.901 16.664 25.484 1.00 72.69 158 TYR A O 1
ATOM 1225 N N . ASN A 1 159 ? -30.461 18.225 23.899 1.00 54.72 159 ASN A N 1
ATOM 1226 C CA . ASN A 1 159 ? -30.458 19.401 24.779 1.00 54.72 159 ASN A CA 1
ATOM 1227 C C . ASN A 1 159 ? -31.884 19.902 24.997 1.00 54.72 159 ASN A C 1
ATOM 1229 O O . ASN A 1 159 ? -32.628 19.943 23.989 1.00 54.72 159 ASN A O 1
#

Radius of gyration: 25.83 Å; chains: 1; bounding box: 60×35×65 Å

Foldseek 3Di:
DDPVVVVVADPQKDKDFDPVLDADDPPQAQPFDWDWDQDPVRDIDIDGQFGFHADDPVDRMTMTGGVVVCVVVCVVVVVCVVQVQFAAADDDPFKDWPFKDDVNHGDHSNHGHHFFIKTKIATDPQFAADPPDDRIDIWGQHRVNYIPPDPPGTHGDDD

InterPro domains:
  IPR001254 Serine proteases, trypsin domain [PF00089] (5-74)
  IPR009003 Peptidase S1, PA clan [SSF50494] (6-78)

Sequence (159 aa):
MNAGFSQYVTDDKFCAGLENGTSVEQGDSGGGLIIPKNSINNDLRYYIVGIVSTKDLGTNIATFTNINKLRPWLNQTVLSFIEEGYCPPLISNSVELTQCNFNGTEVDCKKPTMPGTKAKLQCKNSFHGEFPYPLYTDTECQKNLTWSPLMDSCLGKYN